Protein AF-A0A7W0WBW5-F1 (afdb_monomer)

Nearest PDB structures (foldseek):
  3vpc-assembly1_C  TM=8.009E-01  e=3.969E-04  Sulfurisphaera tokodaii
  3vpc-assembly1_D  TM=8.072E-01  e=2.177E-03  Sulfurisphaera tokodaii
  4qpj-assembly2_D-2  TM=6.926E-01  e=1.345E-01  Brucella abortus 2308
  3hdv-assembly1_C  TM=3.840E-01  e=1.345E-01  Pseudomonas putida KT2440
  5ieb-assembly1_A  TM=4.750E-01  e=5.993E+00  Sphingomonas melonis FR1

Sequence (121 aa):
MLPIGILHEHPEWFKPLFAELERRGLPYERLDATRLVFDPSDPEPHHSLLVNRMSPSAWTRGNERAIFQTLHYLAYLDRIGARVLNGVRAYELELSKARQASLLAELGIAYPRMRVFSDPG

Secondary structure (DSSP, 8-state):
-PPEEEEES-GGGGHHHHHHHHHTT--EEEEEGGG----TT------SEEEEE--TTGGGGT-HHHHHHHHHHHHHHHHTT--EET-HHHHHHHT-HHHHHHHHHHTT---------S---

Structure (mmCIF, N/CA/C/O backbone):
data_AF-A0A7W0WBW5-F1
#
_entry.id   AF-A0A7W0WBW5-F1
#
loop_
_atom_site.group_PDB
_atom_site.id
_atom_site.type_symbol
_atom_site.label_atom_id
_atom_site.label_alt_id
_atom_site.label_comp_id
_atom_site.label_asym_id
_atom_site.label_entity_id
_atom_site.label_seq_id
_atom_site.pdbx_PDB_ins_code
_atom_site.Cartn_x
_atom_site.Cartn_y
_atom_site.Cartn_z
_atom_site.occupancy
_atom_site.B_iso_or_equiv
_atom_site.auth_seq_id
_atom_site.auth_comp_id
_atom_site.auth_asym_id
_atom_site.auth_atom_id
_atom_site.pdbx_PDB_model_num
ATOM 1 N N . MET A 1 1 ? -18.800 3.927 13.617 1.00 84.62 1 MET A N 1
ATOM 2 C CA . MET A 1 1 ? -18.243 3.455 12.329 1.00 84.62 1 MET A CA 1
ATOM 3 C C . MET A 1 1 ? -16.737 3.619 12.410 1.00 84.62 1 MET A C 1
ATOM 5 O O . MET A 1 1 ? -16.316 4.665 12.889 1.00 84.62 1 MET A O 1
ATOM 9 N N . LEU A 1 2 ? -15.951 2.609 12.030 1.00 95.75 2 LEU A N 1
ATOM 10 C CA . LEU A 1 2 ? -14.487 2.726 12.025 1.00 95.75 2 LEU A CA 1
ATOM 11 C C . LEU A 1 2 ? -14.034 3.814 11.030 1.00 95.75 2 LEU A C 1
ATOM 13 O O . LEU A 1 2 ? -14.659 3.941 9.967 1.00 95.75 2 LEU A O 1
ATOM 17 N N . PRO A 1 3 ? -12.976 4.586 11.335 1.00 97.81 3 PRO A N 1
ATOM 18 C CA . PRO A 1 3 ? -12.467 5.616 10.435 1.00 97.81 3 PRO A CA 1
ATOM 19 C C . PRO A 1 3 ? -11.865 5.011 9.158 1.00 97.81 3 PRO A C 1
ATOM 21 O O . PRO A 1 3 ? -11.562 3.817 9.091 1.00 97.81 3 PRO A O 1
ATOM 24 N N . ILE A 1 4 ? -11.681 5.845 8.137 1.00 98.25 4 ILE A N 1
ATOM 25 C CA . ILE A 1 4 ? -10.869 5.517 6.960 1.00 98.25 4 ILE A CA 1
ATOM 26 C C . ILE A 1 4 ? -9.395 5.720 7.334 1.00 98.25 4 ILE A C 1
ATOM 28 O O . ILE A 1 4 ? -9.008 6.824 7.706 1.00 98.25 4 ILE A O 1
ATOM 32 N N . GLY A 1 5 ? -8.559 4.694 7.218 1.00 97.81 5 GLY A N 1
ATOM 33 C CA . GLY A 1 5 ? -7.115 4.839 7.410 1.00 97.81 5 GLY A CA 1
ATOM 34 C C . GLY A 1 5 ? -6.460 5.328 6.123 1.00 97.81 5 GLY A C 1
ATOM 35 O O . GLY A 1 5 ? -6.683 4.742 5.069 1.00 97.81 5 GLY A O 1
ATOM 36 N N . ILE A 1 6 ? -5.653 6.383 6.169 1.00 97.69 6 ILE A N 1
ATOM 37 C CA . ILE A 1 6 ? -4.894 6.884 5.017 1.00 97.69 6 ILE A CA 1
ATOM 38 C C . ILE A 1 6 ? -3.412 6.641 5.282 1.00 97.69 6 ILE A C 1
ATOM 40 O O . ILE A 1 6 ? -2.785 7.398 6.020 1.00 97.69 6 ILE A O 1
ATOM 44 N N . LEU A 1 7 ? -2.853 5.597 4.671 1.00 97.19 7 LEU A N 1
ATOM 45 C CA . LEU A 1 7 ? -1.429 5.289 4.754 1.00 97.19 7 LEU A CA 1
ATOM 46 C C . LEU A 1 7 ? -0.655 6.128 3.742 1.00 97.19 7 LEU A C 1
ATOM 48 O O . LEU A 1 7 ? -0.839 5.962 2.536 1.00 97.19 7 LEU A O 1
ATOM 52 N N . HIS A 1 8 ? 0.215 7.014 4.216 1.00 94.12 8 HIS A N 1
ATOM 53 C CA . HIS A 1 8 ? 0.974 7.926 3.366 1.00 94.12 8 HIS A CA 1
ATOM 54 C C . HIS A 1 8 ? 2.418 8.104 3.837 1.00 94.12 8 HIS A C 1
ATOM 56 O O . HIS A 1 8 ? 2.730 7.953 5.012 1.00 94.12 8 HIS A O 1
ATOM 62 N N . GLU A 1 9 ? 3.296 8.493 2.912 1.00 89.75 9 GLU A N 1
ATOM 63 C CA . GLU A 1 9 ? 4.698 8.821 3.220 1.00 89.75 9 GLU A CA 1
ATOM 64 C C . GLU A 1 9 ? 5.010 10.313 3.056 1.00 89.75 9 GLU A C 1
ATOM 66 O O . GLU A 1 9 ? 5.793 10.854 3.828 1.00 89.75 9 GLU A O 1
ATOM 71 N N . HIS A 1 10 ? 4.334 11.018 2.141 1.00 85.75 10 HIS A N 1
ATOM 72 C CA . HIS A 1 10 ? 4.568 12.446 1.914 1.00 85.75 10 HIS A CA 1
ATOM 73 C C . HIS A 1 10 ? 3.342 13.296 2.297 1.00 85.75 10 HIS A C 1
ATOM 75 O O . HIS A 1 10 ? 2.419 13.425 1.488 1.00 85.75 10 HIS A O 1
ATOM 81 N N . PRO A 1 11 ? 3.302 13.927 3.486 1.00 79.00 11 PRO A N 1
ATOM 82 C CA . PRO A 1 11 ? 2.095 14.580 4.008 1.00 79.00 11 PRO A CA 1
ATOM 83 C C . PRO A 1 11 ? 1.556 15.701 3.105 1.00 79.00 11 PRO A C 1
ATOM 85 O O . PRO A 1 11 ? 0.343 15.837 2.946 1.00 79.00 11 PRO A O 1
ATOM 88 N N . GLU A 1 12 ? 2.434 16.460 2.443 1.00 86.38 12 GLU A N 1
ATOM 89 C CA . GLU A 1 12 ? 2.018 17.573 1.574 1.00 86.38 12 GLU A CA 1
ATOM 90 C C . GLU A 1 12 ? 1.183 17.126 0.367 1.00 86.38 12 GLU A C 1
ATOM 92 O O . GLU A 1 12 ? 0.292 17.854 -0.065 1.00 86.38 12 GLU A O 1
ATOM 97 N N . TRP A 1 13 ? 1.420 15.920 -0.163 1.00 87.56 13 TRP A N 1
ATOM 98 C CA . TRP A 1 13 ? 0.704 15.415 -1.340 1.00 87.56 13 TRP A CA 1
ATOM 99 C C . TRP A 1 13 ? -0.752 15.056 -1.025 1.00 87.56 13 TRP A C 1
ATOM 101 O O . TRP A 1 13 ? -1.580 14.990 -1.931 1.00 87.56 13 TRP A O 1
ATOM 111 N N . PHE A 1 14 ? -1.076 14.851 0.256 1.00 91.19 14 PHE A N 1
ATOM 112 C CA . PHE A 1 14 ? -2.402 14.429 0.713 1.00 91.19 14 PHE A CA 1
ATOM 113 C C . PHE A 1 14 ? -3.233 15.559 1.311 1.00 91.19 14 PHE A C 1
ATOM 115 O O . PHE A 1 14 ? -4.399 15.334 1.630 1.00 91.19 14 PHE A O 1
ATOM 122 N N . LYS A 1 15 ? -2.698 16.786 1.386 1.00 93.38 15 LYS A N 1
ATOM 123 C CA . LYS A 1 15 ? -3.453 17.967 1.836 1.00 93.38 15 LYS A CA 1
ATOM 124 C C . LYS A 1 15 ? -4.825 18.107 1.154 1.00 93.38 15 LYS A C 1
ATOM 126 O O . LYS A 1 15 ? -5.799 18.280 1.885 1.00 93.38 15 LYS A O 1
ATOM 131 N N . PRO A 1 16 ? -4.961 17.965 -0.184 1.00 95.06 16 PRO A N 1
ATOM 132 C CA . PRO A 1 16 ? -6.272 18.058 -0.831 1.00 95.06 16 PRO A CA 1
ATOM 133 C C . PRO A 1 16 ? -7.239 16.945 -0.409 1.00 95.06 16 PRO A C 1
ATOM 135 O O . PRO A 1 16 ? -8.427 17.198 -0.232 1.00 95.06 16 PRO A O 1
ATOM 138 N N . LEU A 1 17 ? -6.737 15.720 -0.217 1.00 94.56 17 LEU A N 1
ATOM 139 C CA . LEU A 1 17 ? -7.553 14.591 0.230 1.00 94.56 17 LEU A CA 1
ATOM 140 C C . LEU A 1 17 ? -8.068 14.818 1.654 1.00 94.56 17 LEU A C 1
ATOM 142 O O . LEU A 1 17 ? -9.254 14.639 1.909 1.00 94.56 17 LEU A O 1
ATOM 146 N N . PHE A 1 18 ? -7.193 15.235 2.569 1.00 95.69 18 PHE A N 1
ATOM 147 C CA . PHE A 1 18 ? -7.570 15.508 3.955 1.00 95.69 18 PHE A CA 1
ATOM 148 C C . PHE A 1 18 ? -8.586 16.642 4.059 1.00 95.69 18 PHE A C 1
ATOM 150 O O . PHE A 1 18 ? -9.600 16.475 4.731 1.00 95.69 18 PHE A O 1
ATOM 157 N N . ALA A 1 19 ? -8.373 17.737 3.325 1.00 96.75 19 ALA A N 1
ATOM 158 C CA . ALA A 1 19 ? -9.324 18.842 3.277 1.00 96.75 19 ALA A CA 1
ATOM 159 C C . ALA A 1 19 ? -10.708 18.388 2.781 1.00 96.75 19 ALA A C 1
ATOM 161 O O . ALA A 1 19 ? -11.732 18.807 3.315 1.00 96.75 19 ALA A O 1
ATOM 162 N N . GLU A 1 20 ? -10.761 17.497 1.789 1.00 97.44 20 GLU A N 1
ATOM 163 C CA . GLU A 1 20 ? -12.028 16.978 1.273 1.00 97.44 20 GLU A CA 1
ATOM 164 C C . GLU A 1 20 ? -12.717 16.007 2.245 1.00 97.44 20 GLU A C 1
ATOM 166 O O . GLU A 1 20 ? -13.942 16.049 2.383 1.00 97.44 20 GLU A O 1
ATOM 171 N N . LEU A 1 21 ? -11.958 15.154 2.941 1.00 96.56 21 LEU A N 1
ATOM 172 C CA . LEU A 1 21 ? -12.494 14.273 3.986 1.00 96.56 21 LEU A CA 1
ATOM 173 C C . LEU A 1 21 ? -13.087 15.089 5.143 1.00 96.56 21 LEU A C 1
ATOM 175 O O . LEU A 1 21 ? -14.202 14.804 5.582 1.00 96.56 21 LEU A O 1
ATOM 179 N N . GLU A 1 22 ? -12.388 16.146 5.566 1.00 97.06 22 GLU A N 1
ATOM 180 C CA . GLU A 1 22 ? -12.857 17.105 6.573 1.00 97.06 22 GLU A CA 1
ATOM 181 C C . GLU A 1 22 ? -14.126 17.824 6.110 1.00 97.06 22 GLU A C 1
ATOM 183 O O . GLU A 1 22 ? -15.127 17.833 6.827 1.00 97.06 22 GLU A O 1
ATOM 188 N N . ARG A 1 23 ? -14.139 18.351 4.878 1.00 98.31 23 ARG A N 1
ATOM 189 C CA . ARG A 1 23 ? -15.304 19.037 4.295 1.00 98.31 23 ARG A CA 1
ATOM 190 C C . ARG A 1 23 ? -16.547 18.144 4.244 1.00 98.31 23 ARG A C 1
ATOM 192 O O . ARG A 1 23 ? -17.664 18.641 4.372 1.00 98.31 23 ARG A O 1
ATOM 199 N N . ARG A 1 24 ? -16.373 16.836 4.031 1.00 97.56 24 ARG A N 1
ATOM 200 C CA . ARG A 1 24 ? -17.466 15.847 4.013 1.00 97.56 24 ARG A CA 1
ATOM 201 C C . ARG A 1 24 ? -17.836 15.309 5.397 1.00 97.56 24 ARG A C 1
ATOM 203 O O . ARG A 1 24 ? -18.797 14.551 5.487 1.00 97.56 24 ARG A O 1
ATOM 210 N N . GLY A 1 25 ? -17.091 15.658 6.447 1.00 97.06 25 GLY A N 1
ATOM 211 C CA . GLY A 1 25 ? -17.300 15.127 7.795 1.00 97.06 25 GLY A CA 1
ATOM 212 C C . GLY A 1 25 ? -17.050 13.619 7.901 1.00 97.06 25 GLY A C 1
ATOM 213 O O . GLY A 1 25 ? -17.686 12.948 8.711 1.00 97.06 25 GLY A O 1
ATOM 214 N N . LEU A 1 26 ? -16.168 13.064 7.061 1.00 96.94 26 LEU A N 1
ATOM 215 C CA . LEU A 1 26 ? -15.843 11.639 7.087 1.00 96.94 26 LEU A CA 1
ATOM 216 C C . LEU A 1 26 ? -14.755 11.371 8.137 1.00 96.94 26 LEU A C 1
ATOM 218 O O . LEU A 1 26 ? -13.702 12.006 8.075 1.00 96.94 26 LEU A O 1
ATOM 222 N N . PRO A 1 27 ? -14.954 10.429 9.078 1.00 97.31 27 PRO A N 1
ATOM 223 C CA . PRO A 1 27 ? -13.927 10.086 10.053 1.00 97.31 27 PRO A CA 1
ATOM 224 C C . PRO A 1 27 ? -12.753 9.400 9.349 1.00 97.31 27 PRO A C 1
ATOM 226 O O . PRO A 1 27 ? -12.938 8.419 8.623 1.00 97.31 27 PRO A O 1
ATOM 229 N N . TYR A 1 28 ? -11.542 9.901 9.573 1.00 97.75 28 TYR A N 1
ATOM 230 C C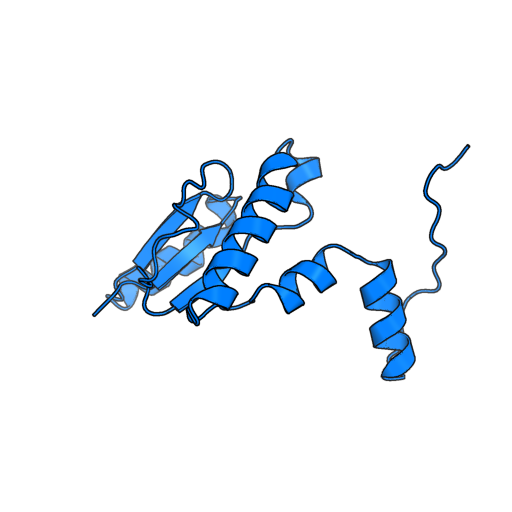A . TYR A 1 28 ? -10.330 9.344 8.987 1.00 97.75 28 TYR A CA 1
ATOM 231 C C . TYR A 1 28 ? -9.139 9.458 9.939 1.00 97.75 28 TYR A C 1
ATOM 233 O O . TYR A 1 28 ? -9.120 10.302 10.833 1.00 97.75 28 TYR A O 1
ATOM 241 N N . GLU A 1 29 ? -8.142 8.611 9.718 1.00 97.12 29 GLU A N 1
ATOM 242 C CA . GLU A 1 29 ? -6.879 8.595 10.446 1.00 97.12 29 GLU A CA 1
ATOM 243 C C . GLU A 1 29 ? -5.713 8.693 9.460 1.00 97.12 29 GLU A C 1
ATOM 245 O O . GLU A 1 29 ? -5.736 8.098 8.381 1.00 97.12 29 GLU A O 1
ATOM 250 N N . ARG A 1 30 ? -4.688 9.467 9.820 1.00 96.44 30 ARG A N 1
ATOM 251 C CA . ARG A 1 30 ? -3.462 9.614 9.031 1.00 96.44 30 ARG A CA 1
ATOM 252 C C . ARG A 1 30 ? -2.423 8.638 9.565 1.00 96.44 30 ARG A C 1
ATOM 254 O O . ARG A 1 30 ? -2.030 8.749 10.722 1.00 96.44 30 ARG A O 1
ATOM 261 N N . LEU A 1 31 ? -1.975 7.712 8.727 1.00 96.50 31 LEU A N 1
ATOM 262 C CA . LEU A 1 31 ? -0.979 6.709 9.084 1.00 96.50 31 LEU A CA 1
ATOM 263 C C . LEU A 1 31 ? 0.321 7.024 8.343 1.00 96.50 31 LEU A C 1
ATOM 265 O O . LEU A 1 31 ? 0.376 6.977 7.113 1.00 96.50 31 LEU A O 1
ATOM 269 N N . ASP A 1 32 ? 1.366 7.354 9.097 1.00 95.06 32 ASP A N 1
ATOM 270 C CA . ASP A 1 32 ? 2.699 7.600 8.553 1.00 95.06 32 ASP A CA 1
ATOM 271 C C . ASP A 1 32 ? 3.399 6.266 8.263 1.00 95.06 32 ASP A C 1
ATOM 273 O O . ASP A 1 32 ? 3.764 5.521 9.177 1.00 95.06 32 ASP A O 1
ATOM 277 N N . ALA A 1 33 ? 3.613 5.975 6.978 1.00 95.12 33 ALA A N 1
ATOM 278 C CA . ALA A 1 33 ? 4.258 4.746 6.521 1.00 95.12 33 ALA A CA 1
ATOM 279 C C . ALA A 1 33 ? 5.696 4.579 7.046 1.00 95.12 33 ALA A C 1
ATOM 281 O O . ALA A 1 33 ? 6.191 3.456 7.134 1.00 95.12 33 ALA A O 1
ATOM 282 N N . THR A 1 34 ? 6.365 5.676 7.418 1.00 93.06 34 THR A N 1
ATOM 283 C CA . THR A 1 34 ? 7.735 5.659 7.961 1.00 93.06 34 THR A CA 1
ATOM 284 C C . THR A 1 34 ? 7.791 5.293 9.444 1.00 93.06 34 THR A C 1
ATOM 286 O O . THR A 1 34 ? 8.867 5.014 9.972 1.00 93.06 34 THR A O 1
ATOM 289 N N . ARG A 1 35 ? 6.636 5.276 10.121 1.00 94.38 35 ARG A N 1
ATOM 290 C CA . ARG A 1 35 ? 6.500 5.037 11.565 1.00 94.38 35 ARG A CA 1
ATOM 291 C C . ARG A 1 35 ? 5.466 3.960 11.883 1.00 94.38 35 ARG A C 1
ATOM 293 O O . ARG A 1 35 ? 4.922 3.940 12.984 1.00 94.38 35 ARG A O 1
ATOM 300 N N . LEU A 1 36 ? 5.177 3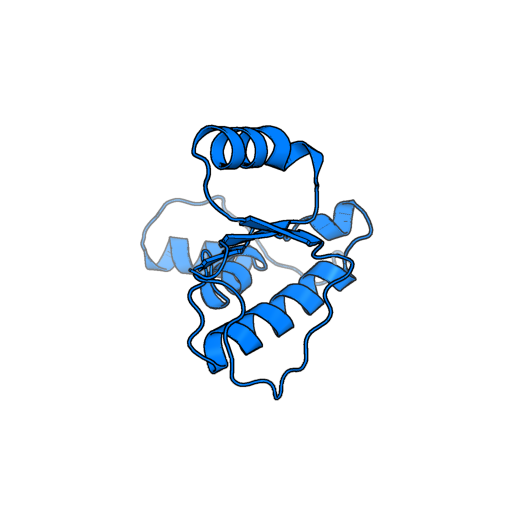.082 10.923 1.00 94.38 36 LEU A N 1
ATOM 301 C CA . LEU A 1 36 ? 4.208 2.006 11.101 1.00 94.38 36 LEU A CA 1
ATOM 302 C C . LEU A 1 36 ? 4.587 1.107 12.279 1.00 94.38 36 LEU A C 1
ATOM 304 O O . LEU A 1 36 ? 5.720 0.644 12.399 1.00 94.38 36 LEU A O 1
ATOM 308 N N . VAL A 1 37 ? 3.595 0.803 13.105 1.00 94.12 37 VAL A N 1
ATOM 309 C CA . VAL A 1 37 ? 3.671 -0.202 14.162 1.00 94.12 37 VAL A CA 1
ATOM 310 C C . VAL A 1 37 ? 2.373 -0.991 14.104 1.00 94.12 37 VAL A C 1
ATOM 312 O O . VAL A 1 37 ? 1.300 -0.402 14.008 1.00 94.12 37 VAL A O 1
ATOM 315 N N . PHE A 1 38 ? 2.471 -2.316 14.119 1.00 95.50 38 PHE A N 1
ATOM 316 C CA . PHE A 1 38 ? 1.314 -3.203 14.152 1.00 95.50 38 PHE A CA 1
ATOM 317 C C . PHE A 1 38 ? 1.690 -4.520 14.831 1.00 95.50 38 PHE A C 1
ATOM 319 O O . PHE A 1 38 ? 2.847 -4.942 14.776 1.00 95.50 38 PHE A O 1
ATOM 326 N N . ASP A 1 39 ? 0.708 -5.160 15.458 1.00 96.94 39 ASP A N 1
ATOM 327 C CA . ASP A 1 39 ? 0.829 -6.524 15.956 1.00 96.94 39 ASP A CA 1
ATOM 328 C C . ASP A 1 39 ? 0.340 -7.486 14.861 1.00 96.94 39 ASP A C 1
ATOM 330 O O . ASP A 1 39 ? -0.840 -7.460 14.514 1.00 96.94 39 ASP A O 1
ATOM 334 N N . PRO A 1 40 ? 1.206 -8.336 14.282 1.00 95.94 40 PRO A N 1
ATOM 335 C CA . PRO A 1 40 ? 0.787 -9.265 13.237 1.00 95.94 40 PRO A CA 1
ATOM 336 C C . PRO A 1 40 ? -0.186 -10.347 13.734 1.00 95.94 40 PRO A C 1
ATOM 338 O O . PRO A 1 40 ? -0.790 -11.029 12.898 1.00 95.94 40 PRO A O 1
ATOM 341 N N . SER A 1 41 ? -0.318 -10.534 15.054 1.00 97.12 41 SER A N 1
ATOM 342 C CA . SER A 1 41 ? -1.223 -11.500 15.683 1.00 97.12 41 SER A CA 1
ATOM 343 C C . SER A 1 41 ? -2.621 -10.946 15.972 1.00 97.12 41 SER A C 1
ATOM 345 O O . SER A 1 41 ? -3.543 -11.740 16.160 1.00 97.12 41 SER A O 1
ATOM 347 N N . ASP A 1 42 ? -2.799 -9.622 15.931 1.00 97.69 42 ASP A N 1
ATOM 348 C CA . ASP A 1 42 ? -4.102 -8.976 16.101 1.00 97.69 42 ASP A CA 1
ATOM 349 C C . ASP A 1 42 ? -5.060 -9.426 14.976 1.00 97.69 42 ASP A C 1
ATOM 351 O O . ASP A 1 42 ? -4.694 -9.384 13.797 1.00 97.69 42 ASP A O 1
ATOM 355 N N . PRO A 1 43 ? -6.250 -9.969 15.283 1.00 96.44 43 PRO A N 1
ATOM 356 C CA . PRO A 1 43 ? -7.194 -10.383 14.253 1.00 96.44 43 PRO A CA 1
ATOM 357 C C . PRO A 1 43 ? -8.103 -9.244 13.771 1.00 96.44 43 PRO A C 1
ATOM 359 O O . PRO A 1 43 ? -8.796 -9.430 12.770 1.00 96.44 43 PRO A O 1
ATOM 362 N N . GLU A 1 44 ? -8.142 -8.100 14.460 1.00 95.81 44 GLU A N 1
ATOM 363 C CA . GLU A 1 44 ? -9.178 -7.089 14.254 1.00 95.81 44 GLU A CA 1
ATOM 364 C C . GLU A 1 44 ? -8.760 -5.991 13.256 1.00 95.81 44 GLU A C 1
ATOM 366 O O . GLU A 1 44 ? -7.676 -5.404 13.356 1.00 95.81 44 GLU A O 1
ATOM 371 N N . PRO A 1 45 ? -9.628 -5.634 12.290 1.00 94.69 45 PRO A N 1
ATOM 372 C CA . PRO A 1 45 ? -9.413 -4.459 11.462 1.00 94.69 45 PRO A CA 1
ATOM 373 C C . PRO A 1 45 ? -9.755 -3.175 12.234 1.00 94.69 45 PRO A C 1
ATOM 375 O O . PRO A 1 45 ? -10.877 -2.983 12.698 1.00 94.69 45 PRO A O 1
ATOM 378 N N . HIS A 1 46 ? -8.813 -2.230 12.274 1.00 96.25 46 HIS A N 1
ATOM 379 C CA . HIS A 1 46 ? -8.988 -0.931 12.951 1.00 96.25 46 HIS A CA 1
ATOM 380 C C . HIS A 1 46 ? -9.597 0.165 12.061 1.00 96.25 46 HIS A C 1
ATOM 382 O O . HIS A 1 46 ? -9.974 1.236 12.540 1.00 96.25 46 HIS A O 1
ATOM 388 N N . HIS A 1 47 ? -9.752 -0.103 10.760 1.00 98.00 47 HIS A N 1
ATOM 389 C CA . HIS A 1 47 ? -10.271 0.847 9.770 1.00 98.00 47 HIS A CA 1
ATOM 390 C C . HIS A 1 47 ? -11.390 0.225 8.936 1.00 98.00 47 HIS A C 1
ATOM 392 O O . HIS A 1 47 ? -11.347 -0.953 8.585 1.00 98.00 47 HIS A O 1
ATOM 398 N N . SER A 1 48 ? -12.384 1.032 8.553 1.00 97.50 48 SER A N 1
ATOM 399 C CA . SER A 1 48 ? -13.459 0.586 7.643 1.00 97.50 48 SER A CA 1
ATOM 400 C C . SER A 1 48 ? -12.969 0.393 6.201 1.00 97.50 48 SER A C 1
ATOM 402 O O . SER A 1 48 ? -13.549 -0.382 5.432 1.00 97.50 48 SER A O 1
ATOM 404 N N . LEU A 1 49 ? -11.905 1.118 5.853 1.00 98.00 49 LEU A N 1
ATOM 405 C CA . LEU A 1 49 ? -11.118 1.029 4.632 1.00 98.00 49 LEU A CA 1
ATOM 406 C C . LEU A 1 49 ? -9.732 1.608 4.931 1.00 98.00 49 LEU A C 1
ATOM 408 O O . LEU A 1 49 ? -9.642 2.729 5.431 1.00 98.00 49 LEU A O 1
ATOM 412 N N . LEU A 1 50 ? -8.668 0.893 4.574 1.00 98.31 50 LEU A N 1
ATOM 413 C CA . LEU A 1 50 ? -7.326 1.461 4.481 1.00 98.31 50 LEU A CA 1
ATOM 414 C C . LEU A 1 50 ? -7.062 1.909 3.039 1.00 98.31 50 LEU A C 1
ATOM 416 O O . LEU A 1 50 ? -7.100 1.097 2.118 1.00 98.31 50 LEU A O 1
ATOM 420 N N . VAL A 1 51 ? -6.736 3.179 2.833 1.00 97.69 51 VAL A N 1
ATOM 421 C CA . VAL A 1 51 ? -6.242 3.703 1.561 1.00 97.69 51 VAL A CA 1
ATOM 422 C C . VAL A 1 51 ? -4.715 3.730 1.601 1.00 97.69 51 VAL A C 1
ATOM 424 O O . VAL A 1 51 ? -4.113 4.570 2.268 1.00 97.69 51 VAL A O 1
ATOM 427 N N . ASN A 1 52 ? -4.085 2.805 0.883 1.00 97.56 52 ASN A N 1
ATOM 428 C CA . ASN A 1 52 ? -2.642 2.731 0.719 1.00 97.56 52 ASN A CA 1
ATOM 429 C C . ASN A 1 52 ? -2.158 3.714 -0.349 1.00 97.56 52 ASN A C 1
ATOM 431 O O . ASN A 1 52 ? -2.475 3.592 -1.537 1.00 97.56 52 ASN A O 1
ATOM 435 N N . ARG A 1 53 ? -1.349 4.675 0.089 1.00 95.38 53 ARG A N 1
ATOM 436 C CA . ARG A 1 53 ? -0.658 5.656 -0.746 1.00 95.38 53 ARG A CA 1
ATOM 437 C C . ARG A 1 53 ? 0.834 5.730 -0.430 1.00 95.38 53 ARG A C 1
ATOM 439 O O . ARG A 1 53 ? 1.471 6.755 -0.684 1.00 95.38 53 ARG A O 1
ATOM 446 N N . MET A 1 54 ? 1.392 4.650 0.111 1.00 95.12 54 MET A N 1
ATOM 447 C CA . MET A 1 54 ? 2.835 4.507 0.213 1.00 95.12 54 MET A CA 1
ATOM 448 C C . MET A 1 54 ? 3.448 4.476 -1.188 1.00 95.12 54 MET A C 1
ATOM 450 O O . MET A 1 54 ? 2.947 3.797 -2.078 1.00 95.12 54 MET A O 1
ATOM 454 N N . SER A 1 55 ? 4.536 5.217 -1.382 1.00 92.00 55 SER A N 1
ATOM 455 C CA . SER A 1 55 ? 5.201 5.323 -2.6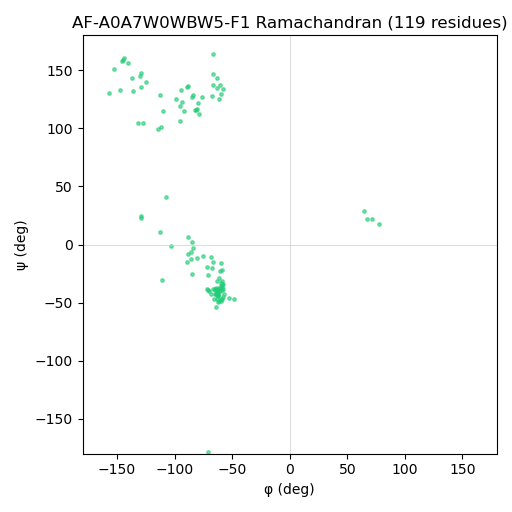76 1.00 92.00 55 SER A CA 1
ATOM 456 C C . SER A 1 55 ? 6.416 4.395 -2.755 1.00 92.00 55 SER A C 1
ATOM 458 O O . SER A 1 55 ? 7.347 4.554 -1.963 1.00 92.00 55 SER A O 1
ATOM 460 N N . PRO A 1 56 ? 6.508 3.514 -3.765 1.00 90.12 56 PRO A N 1
ATOM 461 C CA . PRO A 1 56 ? 7.715 2.734 -4.040 1.00 90.12 56 PRO A CA 1
ATOM 462 C C . PRO A 1 56 ? 8.968 3.555 -4.342 1.00 90.12 56 PRO A C 1
ATOM 464 O O . PRO A 1 56 ? 10.064 3.014 -4.296 1.00 90.12 56 PRO A O 1
ATOM 467 N N . SER A 1 57 ? 8.841 4.848 -4.661 1.00 90.94 57 SER A N 1
ATOM 468 C CA . SER A 1 57 ? 9.988 5.743 -4.857 1.00 90.94 57 SER A CA 1
ATOM 469 C C . SER A 1 57 ? 10.460 6.414 -3.564 1.00 90.94 57 SER A C 1
ATOM 471 O O . SER A 1 57 ? 11.327 7.275 -3.620 1.00 90.94 57 SER A O 1
ATOM 473 N N . ALA A 1 58 ? 9.921 6.052 -2.395 1.00 90.69 58 ALA A N 1
ATOM 474 C CA . ALA A 1 58 ? 10.331 6.620 -1.108 1.00 90.69 58 ALA A CA 1
ATOM 475 C C . ALA A 1 58 ? 11.824 6.419 -0.786 1.00 90.69 58 ALA A C 1
ATOM 477 O O . ALA A 1 58 ? 12.408 7.214 -0.054 1.00 90.69 58 ALA A O 1
ATOM 478 N N . TRP A 1 59 ? 12.481 5.430 -1.400 1.00 90.19 59 TRP A N 1
ATOM 479 C CA . TRP A 1 59 ? 13.934 5.258 -1.307 1.00 90.19 59 TRP A CA 1
ATOM 480 C C . TRP A 1 59 ? 14.716 6.477 -1.817 1.00 90.19 59 TRP A C 1
ATOM 482 O O . TRP A 1 59 ? 15.756 6.809 -1.266 1.00 90.19 59 TRP A O 1
ATOM 492 N N . THR A 1 60 ? 14.195 7.225 -2.799 1.00 91.00 60 THR A N 1
ATOM 493 C CA . THR A 1 60 ? 14.861 8.453 -3.277 1.00 91.00 60 THR A CA 1
ATOM 494 C C . THR A 1 60 ? 14.841 9.578 -2.240 1.00 91.00 60 THR A C 1
ATOM 496 O O . THR A 1 60 ? 15.515 10.590 -2.415 1.00 91.00 60 THR A O 1
ATOM 499 N N . ARG A 1 61 ? 14.058 9.406 -1.167 1.00 91.75 61 ARG A N 1
ATOM 500 C CA . ARG A 1 61 ? 13.906 10.324 -0.035 1.00 91.75 61 ARG A CA 1
ATOM 501 C C . ARG A 1 61 ? 14.476 9.751 1.271 1.00 91.75 61 ARG A C 1
ATOM 503 O O . ARG A 1 61 ? 14.233 10.327 2.323 1.00 91.75 61 ARG A O 1
ATOM 510 N N . GLY A 1 62 ? 15.215 8.636 1.221 1.00 91.88 62 GLY A N 1
ATOM 511 C CA . GLY A 1 62 ? 15.805 7.990 2.405 1.00 91.88 62 GLY A CA 1
ATOM 512 C C . GLY A 1 62 ? 14.822 7.169 3.246 1.00 91.88 62 GLY A C 1
ATOM 513 O O . GLY A 1 62 ? 15.088 6.881 4.410 1.00 91.88 62 GLY A O 1
ATOM 514 N N . ASN A 1 63 ? 13.668 6.809 2.677 1.00 92.38 63 ASN A N 1
ATOM 515 C CA . ASN A 1 63 ? 12.609 6.055 3.348 1.00 92.38 63 ASN A CA 1
ATOM 516 C C . ASN A 1 63 ? 12.535 4.605 2.826 1.00 92.38 63 ASN A C 1
ATOM 518 O O . ASN A 1 63 ? 11.444 4.065 2.628 1.00 92.38 63 ASN A O 1
ATOM 522 N N . GLU A 1 64 ? 13.677 3.940 2.587 1.00 93.50 64 GLU A N 1
ATOM 523 C CA . GLU A 1 64 ? 13.697 2.575 2.024 1.00 93.50 64 GLU A CA 1
ATOM 524 C C . GLU A 1 64 ? 12.988 1.572 2.939 1.00 93.50 64 GLU A C 1
ATOM 526 O O . GLU A 1 64 ? 12.265 0.689 2.480 1.00 93.50 64 GLU A O 1
ATOM 531 N N . ARG A 1 65 ? 13.162 1.723 4.257 1.00 94.31 65 ARG A N 1
ATOM 532 C CA . ARG A 1 65 ? 12.569 0.821 5.257 1.00 94.31 65 ARG A CA 1
ATOM 533 C C . ARG A 1 65 ? 11.045 0.831 5.213 1.00 94.31 65 ARG A C 1
ATOM 535 O O . ARG A 1 65 ? 10.426 -0.225 5.335 1.00 94.31 65 ARG A O 1
ATOM 542 N N . ALA A 1 66 ? 10.451 1.999 4.967 1.00 95.69 66 ALA A N 1
ATOM 543 C CA . ALA A 1 66 ? 9.004 2.161 4.873 1.00 95.69 66 ALA A CA 1
ATOM 544 C C . ALA A 1 66 ? 8.407 1.326 3.729 1.00 95.69 66 ALA A C 1
ATOM 546 O O . ALA A 1 66 ? 7.261 0.884 3.821 1.00 95.69 66 ALA A O 1
ATOM 547 N N . ILE A 1 67 ? 9.183 1.067 2.666 1.00 95.81 67 ILE A N 1
ATOM 548 C CA . ILE A 1 67 ? 8.738 0.266 1.522 1.00 95.81 67 ILE A CA 1
ATOM 549 C C . ILE A 1 67 ? 8.445 -1.170 1.965 1.00 95.81 67 ILE A C 1
ATOM 551 O O . ILE A 1 67 ? 7.339 -1.668 1.742 1.00 95.81 67 ILE A O 1
ATOM 555 N N . PHE A 1 68 ? 9.416 -1.812 2.620 1.00 94.94 68 PHE A N 1
ATOM 556 C CA . PHE A 1 68 ? 9.288 -3.188 3.106 1.00 94.94 68 PHE A CA 1
ATOM 557 C C . PHE A 1 68 ? 8.329 -3.290 4.290 1.00 94.94 68 PHE A C 1
ATOM 559 O O . PHE A 1 68 ? 7.519 -4.211 4.351 1.00 94.94 68 PHE A O 1
ATOM 566 N N . GLN A 1 69 ? 8.353 -2.314 5.199 1.00 96.62 69 GLN A N 1
ATOM 567 C CA . GLN A 1 69 ? 7.440 -2.302 6.336 1.00 96.62 69 GLN A CA 1
ATOM 568 C C . GLN A 1 69 ? 5.977 -2.187 5.896 1.00 96.62 69 GLN A C 1
ATOM 570 O O . GLN A 1 69 ? 5.120 -2.902 6.415 1.00 96.62 69 GLN A O 1
ATOM 575 N N . THR A 1 70 ? 5.701 -1.371 4.875 1.00 97.44 70 THR A N 1
ATOM 576 C CA . THR A 1 70 ? 4.374 -1.310 4.255 1.00 97.44 70 THR A CA 1
ATOM 577 C C . THR A 1 70 ? 3.994 -2.640 3.615 1.00 97.44 70 THR A C 1
ATOM 579 O O . THR A 1 70 ? 2.866 -3.084 3.792 1.00 97.44 70 THR A O 1
ATOM 582 N N . LEU A 1 71 ? 4.916 -3.321 2.925 1.00 97.31 71 LEU A N 1
ATOM 583 C CA . LEU A 1 71 ? 4.632 -4.639 2.348 1.00 97.31 71 LEU A CA 1
ATOM 584 C C . LEU A 1 71 ? 4.186 -5.645 3.426 1.00 97.31 71 LEU A C 1
ATOM 586 O O . LEU A 1 71 ? 3.180 -6.328 3.245 1.00 97.31 71 LEU A O 1
ATOM 590 N N . HIS A 1 72 ? 4.886 -5.692 4.564 1.00 97.38 72 HIS A N 1
ATOM 591 C CA . HIS A 1 72 ? 4.517 -6.554 5.691 1.00 97.38 72 HIS A CA 1
ATOM 592 C C . HIS A 1 72 ? 3.163 -6.179 6.296 1.00 97.38 72 HIS A C 1
ATOM 594 O O . HIS A 1 72 ? 2.347 -7.058 6.565 1.00 97.38 72 HIS A O 1
ATOM 600 N N . TYR A 1 73 ? 2.906 -4.882 6.464 1.00 98.19 73 TYR A N 1
ATOM 601 C CA . TYR A 1 73 ? 1.637 -4.392 6.988 1.00 98.19 73 TYR A CA 1
ATOM 602 C C . TYR A 1 73 ? 0.459 -4.737 6.066 1.00 98.19 73 TYR A C 1
ATOM 604 O O . TYR A 1 73 ? -0.570 -5.222 6.527 1.00 98.19 73 TYR A O 1
ATOM 612 N N . LEU A 1 74 ? 0.614 -4.571 4.750 1.00 98.31 74 LEU A N 1
ATOM 613 C CA . LEU A 1 74 ? -0.423 -4.922 3.778 1.00 98.31 74 LEU A CA 1
ATOM 614 C C . LEU A 1 74 ? -0.680 -6.431 3.723 1.00 98.31 74 LEU A C 1
ATOM 616 O O . LEU A 1 74 ? -1.833 -6.832 3.599 1.00 98.31 74 LEU A O 1
ATOM 620 N N . ALA A 1 75 ? 0.362 -7.260 3.833 1.00 98.19 75 ALA A N 1
ATOM 621 C CA . ALA A 1 75 ? 0.209 -8.713 3.901 1.00 98.19 75 ALA A CA 1
ATOM 622 C C . ALA A 1 75 ? -0.537 -9.149 5.174 1.00 98.19 75 ALA A C 1
ATOM 624 O O . ALA A 1 75 ? -1.394 -10.029 5.128 1.00 98.19 75 ALA A O 1
ATOM 625 N N . TYR A 1 76 ? -0.250 -8.499 6.304 1.00 98.25 76 TYR A N 1
ATOM 626 C CA . TYR A 1 76 ? -0.999 -8.678 7.545 1.00 98.25 76 TYR A CA 1
ATOM 627 C C . TYR A 1 76 ? -2.484 -8.320 7.374 1.00 98.25 76 TYR A C 1
ATOM 629 O O . TYR A 1 76 ? -3.351 -9.118 7.727 1.00 98.25 76 TYR A O 1
ATOM 637 N N . LEU A 1 77 ? -2.781 -7.159 6.786 1.00 98.25 77 LEU A N 1
ATOM 638 C CA . LEU A 1 77 ? -4.155 -6.713 6.559 1.00 98.25 77 LEU A CA 1
ATOM 639 C C . LEU A 1 77 ? -4.927 -7.639 5.613 1.00 98.25 77 LEU A C 1
ATOM 641 O O . LEU A 1 77 ? -6.098 -7.919 5.855 1.00 98.25 77 LEU A O 1
ATOM 645 N N . ASP A 1 78 ? -4.268 -8.147 4.572 1.00 98.19 78 ASP A N 1
ATOM 646 C CA . ASP A 1 78 ? -4.841 -9.140 3.659 1.00 98.19 78 ASP A CA 1
ATOM 647 C C . ASP A 1 78 ? -5.188 -10.445 4.401 1.00 98.19 78 ASP A C 1
ATOM 649 O O . ASP A 1 78 ? -6.301 -10.954 4.268 1.00 98.19 78 ASP A O 1
ATOM 653 N N . ARG A 1 79 ? -4.293 -10.926 5.282 1.00 97.88 79 ARG A N 1
ATOM 654 C CA . ARG A 1 79 ? -4.507 -12.127 6.115 1.00 97.88 79 ARG A CA 1
ATOM 655 C C . ARG A 1 79 ? -5.757 -12.025 6.990 1.00 97.88 79 ARG A C 1
ATOM 657 O O . ARG A 1 79 ? -6.467 -13.018 7.134 1.00 97.88 79 ARG A O 1
ATOM 664 N N . ILE A 1 80 ? -6.006 -10.869 7.605 1.00 97.88 80 ILE A N 1
ATOM 665 C CA . ILE A 1 80 ? -7.181 -10.662 8.472 1.00 97.88 80 ILE A CA 1
ATOM 666 C C . ILE A 1 80 ? -8.445 -10.268 7.691 1.00 97.88 80 ILE A C 1
ATOM 668 O O . ILE A 1 80 ? -9.486 -10.015 8.290 1.00 97.88 80 ILE A O 1
ATOM 672 N N . GLY A 1 81 ? -8.381 -10.201 6.356 1.00 97.69 81 GLY A N 1
ATOM 673 C CA . GLY A 1 81 ? -9.518 -9.821 5.516 1.00 97.69 81 GLY A CA 1
ATOM 674 C C . GLY A 1 81 ? -9.891 -8.337 5.602 1.00 97.69 81 GLY A C 1
ATOM 675 O O . GLY A 1 81 ? -11.028 -7.967 5.296 1.00 97.69 81 GLY A O 1
ATOM 676 N N . ALA A 1 82 ? -8.960 -7.471 6.015 1.00 98.06 82 ALA A N 1
ATOM 677 C CA . ALA A 1 82 ? -9.194 -6.036 6.063 1.00 98.06 82 ALA A CA 1
ATOM 678 C C . ALA A 1 82 ? -9.373 -5.455 4.652 1.00 98.06 82 ALA A C 1
ATOM 680 O O . ALA A 1 82 ? -8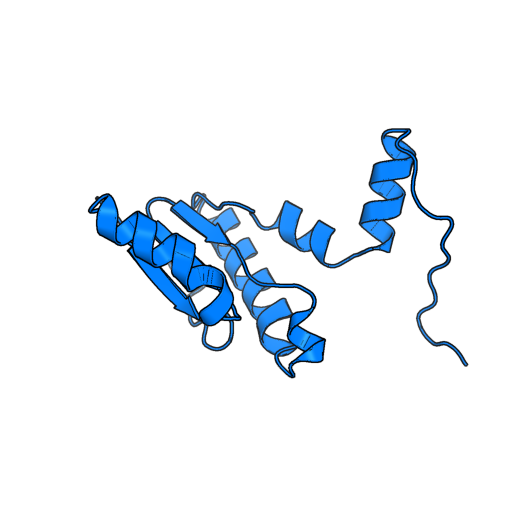.765 -5.884 3.669 1.00 98.06 82 ALA A O 1
ATOM 681 N N . ARG A 1 83 ? -10.211 -4.422 4.540 1.00 98.19 83 ARG A N 1
ATOM 682 C CA . ARG A 1 83 ? -10.472 -3.748 3.262 1.00 98.19 83 ARG A CA 1
ATOM 683 C C . ARG A 1 83 ? -9.355 -2.754 2.965 1.00 98.19 83 ARG A C 1
ATOM 685 O O . ARG A 1 83 ? -9.227 -1.760 3.677 1.00 98.19 83 ARG A O 1
ATOM 692 N N . VAL A 1 84 ? -8.594 -2.984 1.893 1.00 98.50 84 VAL A N 1
ATOM 693 C CA . VAL A 1 84 ? -7.447 -2.141 1.517 1.00 98.50 84 VAL A CA 1
ATOM 694 C C . VAL A 1 84 ? -7.493 -1.704 0.049 1.00 98.50 84 VAL A C 1
ATOM 696 O O . VAL A 1 84 ? -7.728 -2.513 -0.847 1.00 98.50 84 VAL A O 1
ATOM 699 N N . LEU A 1 85 ? -7.212 -0.424 -0.205 1.00 97.75 85 LEU A N 1
ATOM 700 C CA . LEU A 1 85 ? -7.153 0.207 -1.525 1.00 97.75 85 LEU A CA 1
ATOM 701 C C . LEU A 1 85 ? -5.868 1.043 -1.669 1.00 97.75 85 LEU A C 1
ATOM 703 O O . LEU A 1 85 ? -5.790 2.143 -1.153 1.00 97.75 85 LEU A O 1
ATOM 707 N N . ASN A 1 86 ? -4.827 0.644 -2.381 1.00 97.06 86 ASN A N 1
ATOM 708 C CA . ASN A 1 86 ? -4.624 -0.608 -3.092 1.00 97.06 86 ASN A CA 1
ATOM 709 C C . ASN A 1 86 ? -3.985 -1.663 -2.169 1.00 97.06 86 ASN A C 1
ATOM 711 O O . ASN A 1 86 ? -3.041 -1.357 -1.440 1.00 97.06 86 ASN A O 1
ATOM 715 N N . GLY A 1 87 ? -4.496 -2.898 -2.206 1.00 97.50 87 GLY A N 1
ATOM 716 C CA . GLY A 1 87 ? -4.015 -4.011 -1.376 1.00 97.50 87 GLY A CA 1
ATOM 717 C C . GLY A 1 87 ? -2.635 -4.557 -1.763 1.00 97.50 87 GLY A C 1
ATOM 718 O O . GLY A 1 87 ? -1.996 -4.085 -2.707 1.00 97.50 87 GLY A O 1
ATOM 719 N N . VAL A 1 88 ? -2.193 -5.596 -1.044 1.00 97.69 88 VAL A N 1
ATOM 720 C CA . VAL A 1 88 ? -0.827 -6.151 -1.124 1.00 97.69 88 VAL A CA 1
ATOM 721 C C . VAL A 1 88 ? -0.392 -6.505 -2.551 1.00 97.69 88 VAL A C 1
ATOM 723 O O . VAL A 1 88 ? 0.664 -6.063 -2.989 1.00 97.69 88 VAL A O 1
ATOM 726 N N . ARG A 1 89 ? -1.242 -7.183 -3.332 1.00 96.88 89 ARG A N 1
ATOM 727 C CA . ARG A 1 89 ? -0.926 -7.599 -4.714 1.00 96.88 89 ARG A CA 1
ATOM 728 C C . ARG A 1 89 ? -0.627 -6.425 -5.646 1.00 96.88 89 ARG A C 1
ATOM 730 O O . ARG A 1 89 ? 0.248 -6.504 -6.505 1.00 96.88 89 ARG A O 1
ATOM 737 N N . ALA A 1 90 ? -1.378 -5.336 -5.502 1.00 96.81 90 ALA A N 1
ATOM 738 C CA . ALA A 1 90 ? -1.175 -4.141 -6.310 1.00 96.81 90 ALA A CA 1
ATOM 739 C C . ALA A 1 90 ? 0.133 -3.441 -5.923 1.00 96.81 90 ALA A C 1
ATOM 741 O O . ALA A 1 90 ? 0.879 -3.016 -6.801 1.00 96.81 90 ALA A O 1
ATOM 742 N N . TYR A 1 91 ? 0.438 -3.386 -4.625 1.00 97.12 91 TYR A N 1
ATOM 743 C CA . TYR A 1 91 ? 1.688 -2.822 -4.129 1.00 97.12 91 TYR A CA 1
ATOM 744 C C . TYR A 1 91 ? 2.908 -3.648 -4.576 1.00 97.12 91 TYR A C 1
ATOM 746 O O . TYR A 1 91 ? 3.879 -3.090 -5.077 1.00 97.12 91 TYR A O 1
ATOM 754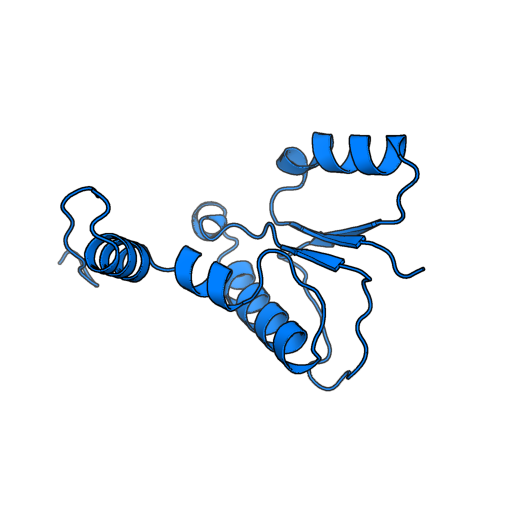 N N . GLU A 1 92 ? 2.840 -4.983 -4.522 1.00 96.50 92 GLU A N 1
ATOM 755 C CA . GLU A 1 92 ? 3.886 -5.879 -5.048 1.00 96.50 92 GLU A CA 1
ATOM 756 C C . GLU A 1 92 ? 4.167 -5.678 -6.541 1.00 96.50 92 GLU A C 1
ATOM 758 O O . GLU A 1 92 ? 5.319 -5.767 -6.980 1.00 96.50 92 GLU A O 1
ATOM 763 N N . LEU A 1 93 ? 3.122 -5.422 -7.332 1.00 96.69 93 LEU A N 1
ATOM 764 C CA . LEU A 1 93 ? 3.269 -5.076 -8.741 1.00 96.69 93 LEU A CA 1
ATOM 765 C C . LEU A 1 93 ? 3.925 -3.698 -8.897 1.00 96.69 93 LEU A C 1
ATOM 767 O O . LEU A 1 93 ? 4.821 -3.533 -9.725 1.00 96.69 93 LEU A O 1
ATOM 771 N N . GLU A 1 94 ? 3.516 -2.717 -8.092 1.00 94.88 94 GLU A N 1
ATOM 772 C CA . GLU A 1 94 ? 4.056 -1.354 -8.112 1.00 94.88 94 GLU A CA 1
ATOM 773 C C . GLU A 1 94 ? 5.572 -1.319 -7.843 1.00 94.88 94 GLU A C 1
ATOM 775 O O . GLU A 1 94 ? 6.296 -0.543 -8.470 1.00 94.88 94 GLU A O 1
ATOM 780 N N . LEU A 1 95 ? 6.066 -2.222 -6.988 1.00 94.88 95 LEU A N 1
ATOM 781 C CA . LEU A 1 95 ? 7.485 -2.359 -6.644 1.00 94.88 95 LEU A CA 1
ATOM 782 C C . LEU A 1 95 ? 8.369 -2.860 -7.797 1.00 94.88 95 LEU A C 1
ATOM 784 O O . LEU A 1 95 ? 9.583 -2.669 -7.756 1.00 94.88 95 LEU A O 1
ATOM 788 N N . SER A 1 96 ? 7.806 -3.504 -8.826 1.00 94.50 96 SER A N 1
ATOM 789 C CA . SER A 1 96 ? 8.597 -4.156 -9.873 1.00 94.50 96 SER A CA 1
ATOM 790 C C . SER A 1 96 ? 8.205 -3.715 -11.277 1.00 94.50 96 SER A C 1
ATOM 792 O O . SER A 1 96 ? 7.239 -4.196 -11.870 1.00 94.50 96 SER A O 1
ATOM 794 N N . LYS A 1 97 ? 9.051 -2.872 -11.878 1.00 94.38 97 LYS A N 1
ATOM 795 C CA . LYS A 1 97 ? 8.943 -2.500 -13.298 1.00 94.38 97 LYS A CA 1
ATOM 796 C C . LYS A 1 97 ? 9.048 -3.709 -14.230 1.00 94.38 97 LYS A C 1
ATOM 798 O O . LYS A 1 97 ? 8.379 -3.736 -15.255 1.00 94.38 97 LYS A O 1
ATOM 803 N N . ALA A 1 98 ? 9.837 -4.717 -13.854 1.00 95.94 98 ALA A N 1
ATOM 804 C CA . ALA A 1 98 ? 9.939 -5.967 -14.599 1.00 95.94 98 ALA A CA 1
ATOM 805 C C . ALA A 1 98 ? 8.588 -6.700 -14.647 1.00 95.94 98 ALA A C 1
ATOM 807 O O . ALA A 1 98 ? 8.114 -7.034 -15.727 1.00 95.94 98 ALA A O 1
ATOM 808 N N . ARG A 1 99 ? 7.927 -6.874 -13.491 1.00 96.38 99 ARG A N 1
ATOM 809 C CA . ARG A 1 99 ? 6.598 -7.509 -13.418 1.00 96.38 99 ARG A CA 1
ATOM 810 C C . ARG A 1 99 ? 5.525 -6.688 -14.130 1.00 96.38 99 ARG A C 1
ATOM 812 O O . ARG A 1 99 ? 4.678 -7.267 -14.799 1.00 96.38 99 ARG A O 1
ATOM 819 N N . GLN A 1 100 ? 5.579 -5.358 -14.031 1.00 97.06 100 GLN A N 1
ATOM 820 C CA . GLN A 1 100 ? 4.685 -4.474 -14.788 1.00 97.06 100 GLN A CA 1
ATOM 821 C C . GLN A 1 100 ? 4.834 -4.690 -16.298 1.00 97.06 100 GLN A C 1
ATOM 823 O O . GLN A 1 100 ? 3.832 -4.845 -16.984 1.00 97.06 100 GLN A O 1
ATOM 828 N N . ALA A 1 101 ? 6.067 -4.750 -16.812 1.00 97.25 101 ALA A N 1
ATOM 829 C CA . ALA A 1 101 ? 6.318 -5.010 -18.228 1.00 97.25 101 ALA A CA 1
ATOM 830 C C . ALA A 1 101 ? 5.828 -6.399 -18.665 1.00 97.25 101 ALA A C 1
ATOM 832 O O . ALA A 1 101 ? 5.195 -6.505 -19.712 1.00 97.25 101 ALA A O 1
ATOM 833 N N . SER A 1 102 ? 6.058 -7.441 -17.857 1.00 96.00 102 SER A N 1
ATOM 834 C CA . SER A 1 102 ? 5.532 -8.787 -18.131 1.00 96.00 102 SER A CA 1
ATOM 835 C C . SER A 1 102 ? 4.005 -8.804 -18.209 1.00 96.00 102 SER A C 1
ATOM 837 O O . SER A 1 102 ? 3.459 -9.318 -19.178 1.00 96.00 102 SER A O 1
ATOM 839 N N . LEU A 1 103 ? 3.314 -8.176 -17.250 1.00 97.31 103 LEU A N 1
ATOM 840 C CA . LEU A 1 103 ? 1.851 -8.097 -17.257 1.00 97.31 103 LEU A CA 1
ATOM 841 C C . LEU A 1 103 ? 1.326 -7.329 -18.480 1.00 97.31 103 LEU A C 1
ATOM 843 O O . LEU A 1 103 ? 0.357 -7.746 -19.106 1.00 97.31 103 LEU A O 1
ATOM 847 N N . LEU A 1 104 ? 1.965 -6.214 -18.848 1.00 98.12 104 LEU A N 1
ATOM 848 C CA . LEU A 1 104 ? 1.587 -5.454 -20.044 1.00 98.12 104 LEU A CA 1
ATOM 849 C C . LEU A 1 104 ? 1.763 -6.293 -21.318 1.00 98.12 104 LEU A C 1
ATOM 851 O O . LEU A 1 104 ? 0.889 -6.259 -22.182 1.00 98.12 104 LEU A O 1
ATOM 855 N N . ALA A 1 105 ? 2.839 -7.080 -21.409 1.00 97.31 105 ALA A N 1
ATOM 856 C CA . ALA A 1 105 ? 3.073 -7.999 -22.520 1.00 97.31 105 ALA A CA 1
ATOM 857 C C . ALA A 1 105 ? 2.004 -9.100 -22.602 1.00 97.31 105 ALA A C 1
ATOM 859 O O . ALA A 1 105 ? 1.458 -9.330 -23.679 1.00 97.31 105 ALA A O 1
ATOM 860 N N . GLU A 1 106 ? 1.670 -9.737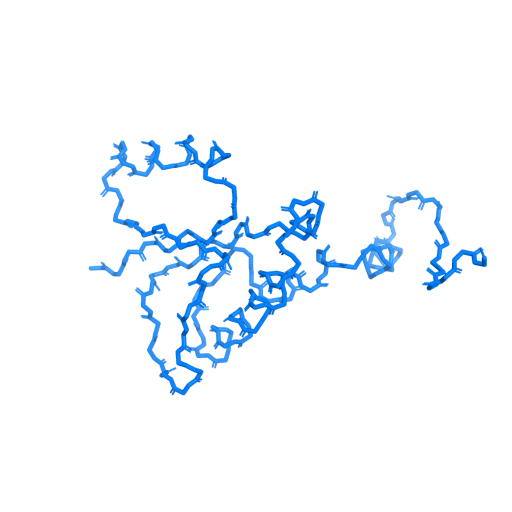 -21.475 1.00 97.94 106 GLU A N 1
ATOM 861 C CA . GLU A 1 106 ? 0.610 -10.755 -21.384 1.00 97.94 106 GLU A CA 1
ATOM 862 C C . GLU A 1 106 ? -0.756 -10.212 -21.820 1.00 97.94 106 GLU A C 1
ATOM 864 O O . GLU A 1 106 ? -1.531 -10.911 -22.470 1.00 97.94 106 GLU A O 1
ATOM 869 N N . LEU A 1 107 ? -1.038 -8.947 -21.503 1.00 98.25 107 LEU A N 1
ATOM 870 C CA . LEU A 1 107 ? -2.278 -8.265 -21.872 1.00 98.25 107 LEU A CA 1
ATOM 871 C C . LEU A 1 107 ? -2.260 -7.667 -23.290 1.00 98.25 107 LEU A C 1
ATOM 873 O O . LEU A 1 107 ? -3.263 -7.097 -23.717 1.00 98.25 107 LEU A O 1
ATOM 877 N N . GLY A 1 108 ? -1.142 -7.748 -24.020 1.00 98.06 108 GLY A N 1
ATOM 878 C CA . GLY A 1 108 ? -1.001 -7.144 -25.350 1.00 98.06 108 GLY A CA 1
ATOM 879 C C . GLY A 1 108 ? -1.010 -5.608 -25.353 1.00 98.06 108 GLY A C 1
ATOM 880 O O . GLY A 1 108 ? -1.315 -4.993 -26.374 1.00 98.06 108 GLY A O 1
ATOM 881 N N . ILE A 1 109 ? -0.691 -4.972 -24.223 1.00 98.44 109 ILE A N 1
ATOM 882 C CA . ILE A 1 109 ? -0.637 -3.513 -24.077 1.00 98.44 109 ILE A CA 1
ATOM 883 C C . ILE A 1 109 ? 0.768 -3.028 -24.443 1.00 98.44 109 ILE A C 1
ATOM 885 O O . ILE A 1 109 ? 1.760 -3.611 -24.020 1.00 98.44 109 ILE A O 1
ATOM 889 N N . ALA A 1 110 ? 0.877 -1.937 -25.204 1.00 97.94 110 ALA A N 1
ATOM 890 C CA . ALA A 1 110 ? 2.171 -1.363 -25.568 1.00 97.94 110 ALA A CA 1
ATOM 891 C C . ALA A 1 110 ? 2.921 -0.792 -24.347 1.00 97.94 110 ALA A C 1
ATOM 893 O O . ALA A 1 110 ? 2.348 -0.077 -23.525 1.00 97.94 110 ALA A O 1
ATOM 894 N N . TYR A 1 111 ? 4.226 -1.056 -24.266 1.00 96.81 111 TYR A N 1
ATOM 895 C CA . TYR A 1 111 ? 5.118 -0.549 -23.220 1.00 96.81 111 TYR A CA 1
ATOM 896 C C . TYR A 1 111 ? 6.520 -0.250 -23.784 1.00 96.81 111 TYR A C 1
ATOM 898 O O . TYR A 1 111 ? 6.883 -0.770 -24.845 1.00 96.81 111 TYR A O 1
ATOM 906 N N 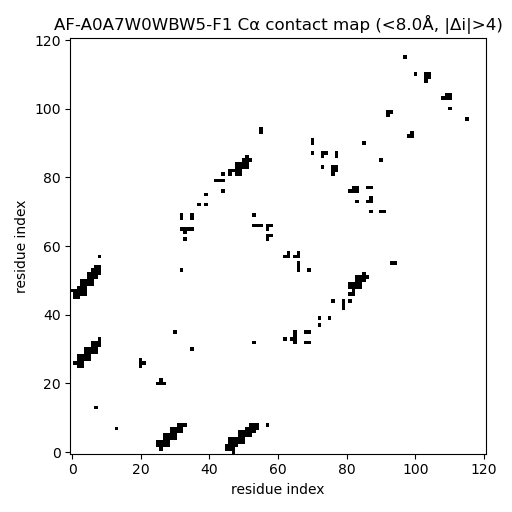. PRO A 1 112 ? 7.332 0.594 -23.117 1.00 96.62 112 PRO A N 1
ATOM 907 C CA . PRO A 1 112 ? 8.693 0.875 -23.563 1.00 96.62 112 PRO A CA 1
ATOM 908 C C . PRO A 1 112 ? 9.557 -0.390 -23.589 1.00 96.62 112 PRO A C 1
ATOM 910 O O . PRO A 1 112 ? 9.550 -1.174 -22.640 1.00 96.62 112 PRO A O 1
ATOM 913 N N . ARG A 1 113 ? 10.367 -0.565 -24.641 1.00 95.44 113 ARG A N 1
ATOM 914 C CA . ARG A 1 113 ? 11.384 -1.628 -24.650 1.00 95.44 113 ARG A CA 1
ATOM 915 C C . ARG A 1 113 ? 12.338 -1.410 -23.479 1.00 95.44 113 ARG A C 1
ATOM 917 O O . ARG A 1 113 ? 12.877 -0.318 -23.322 1.00 95.44 113 ARG A O 1
ATOM 924 N N . MET A 1 114 ? 12.575 -2.453 -22.692 1.00 94.69 114 MET A N 1
ATOM 925 C CA . MET A 1 114 ? 13.440 -2.380 -21.518 1.00 94.69 114 MET A CA 1
ATOM 926 C C . MET A 1 114 ? 14.243 -3.665 -21.325 1.00 94.69 114 MET A C 1
ATOM 928 O O . MET A 1 114 ? 13.892 -4.721 -21.848 1.00 94.69 114 MET A O 1
ATOM 932 N N . ARG A 1 115 ? 15.330 -3.558 -20.560 1.00 94.38 115 ARG A N 1
ATOM 933 C CA . ARG A 1 115 ? 16.138 -4.676 -20.063 1.00 94.38 115 ARG A CA 1
ATOM 934 C C . ARG A 1 115 ? 16.315 -4.506 -18.560 1.00 94.38 115 ARG A C 1
ATOM 936 O O . ARG A 1 115 ? 16.359 -3.378 -18.078 1.00 94.38 115 ARG A O 1
ATOM 943 N N . VAL A 1 116 ? 16.401 -5.619 -17.841 1.00 93.19 116 VAL A N 1
ATOM 944 C CA . VAL A 1 116 ? 16.589 -5.652 -16.387 1.00 93.19 116 VAL A CA 1
ATOM 945 C C . VAL A 1 116 ? 17.965 -6.238 -16.109 1.00 93.19 116 VAL A C 1
ATOM 947 O O . VAL A 1 116 ? 18.301 -7.292 -16.641 1.00 93.19 116 VAL A O 1
ATOM 950 N N . PHE A 1 117 ? 18.750 -5.546 -15.295 1.00 92.38 117 PHE A N 1
ATOM 951 C CA . PHE A 1 117 ? 20.071 -5.964 -14.837 1.00 92.38 117 PHE A CA 1
ATOM 952 C C . PHE A 1 117 ? 20.172 -5.645 -13.343 1.00 92.38 117 PHE A C 1
ATOM 954 O O . PHE A 1 117 ? 19.587 -4.666 -12.882 1.00 92.38 117 PHE A O 1
ATOM 961 N N . SER A 1 118 ? 20.838 -6.509 -12.577 1.00 89.00 118 SER A N 1
ATOM 962 C CA . SER A 1 118 ? 20.980 -6.363 -11.120 1.00 89.00 118 SER A CA 1
ATOM 963 C C . SER A 1 118 ? 22.140 -5.456 -10.720 1.00 89.00 118 SER A C 1
ATOM 965 O O . SER A 1 118 ? 22.114 -4.876 -9.642 1.00 89.00 118 SER A O 1
ATOM 967 N N . ASP A 1 119 ? 23.140 -5.348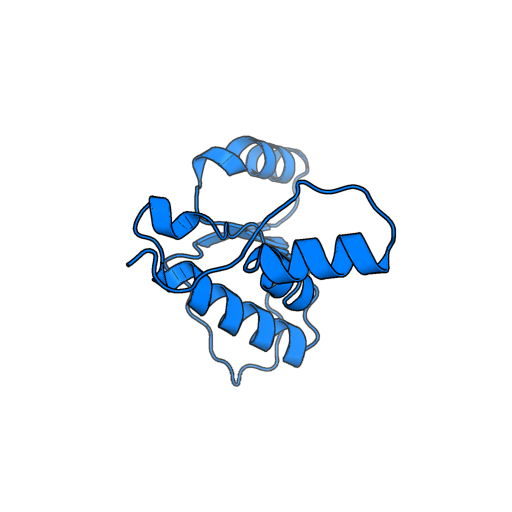 -11.587 1.00 87.06 119 ASP A N 1
ATOM 968 C CA . ASP A 1 119 ? 24.360 -4.581 -11.392 1.00 87.06 119 ASP A CA 1
ATOM 969 C C . ASP A 1 119 ? 24.801 -4.060 -12.774 1.00 87.06 119 ASP A C 1
ATOM 971 O O . ASP A 1 119 ? 24.714 -4.818 -13.750 1.00 87.06 119 ASP A O 1
ATOM 975 N N . PRO A 1 120 ? 25.152 -2.771 -12.915 1.00 75.56 120 PRO A N 1
ATOM 976 C CA . PRO A 1 120 ? 25.580 -2.207 -14.192 1.00 75.56 120 PRO A CA 1
ATOM 977 C C . PRO A 1 120 ? 27.008 -2.605 -14.616 1.00 75.56 120 PRO A C 1
ATOM 979 O O . PRO A 1 120 ? 27.345 -2.372 -15.780 1.00 75.56 120 PRO A O 1
ATOM 982 N N . GLY A 1 121 ? 27.799 -3.234 -13.737 1.00 73.38 121 GLY A N 1
ATOM 983 C CA . GLY A 1 121 ? 29.240 -3.444 -13.902 1.00 73.38 121 GLY A CA 1
ATOM 984 C C . GLY A 1 121 ? 30.066 -2.258 -13.424 1.00 73.38 121 GLY A C 1
ATOM 985 O O . GLY A 1 121 ? 29.638 -1.101 -13.647 1.00 73.38 121 GLY A O 1
#

pLDDT: mean 95.07, std 4.23, range [73.38, 98.5]

Solvent-accessible surface area (backbone atoms only — not comparable to full-atom values): 7257 Å² total; per-residue (Å²): 130,60,29,35,31,38,33,33,66,60,73,80,80,43,48,68,57,52,53,51,35,58,74,69,68,52,63,64,44,84,38,51,39,81,70,71,81,80,66,85,82,62,68,75,70,82,37,67,32,33,38,53,55,65,53,79,66,34,48,84,74,77,38,53,65,28,50,58,51,44,52,54,52,33,48,44,37,54,75,56,66,42,49,52,46,60,38,43,73,57,50,59,42,67,69,28,70,67,56,44,51,52,53,32,56,76,70,72,46,92,74,83,92,80,86,89,76,96,68,93,125

Radius of gyration: 16.54 Å; Cα contacts (8 Å, |Δi|>4): 144; chains: 1; bounding box: 48×31×42 Å

Mean predicted aligned error: 3.41 Å

Foldseek 3Di:
DAAEEEEEADVVVCVVVVVVC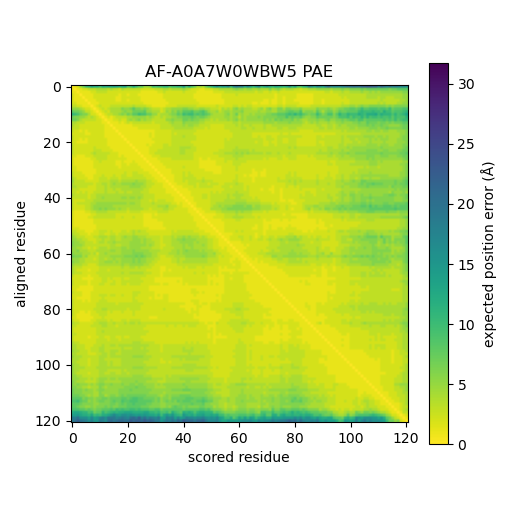VVVVGGYDYHHLLDDDDDLPDLDDRHQEYEDPYALCCVVVVSNVSLVSVLVVLVSCVVSVHHYHVGNVVSVCNNDPPSVVVVCVVVVHDDDDDDDDPDPD